Protein AF-A0A1B6P840-F1 (afdb_monomer_lite)

Sequence (90 aa):
MGALQLIMKKSGAHDGLVKGLSEAAKAIEEHAAQLSVLVKDCDQPDYVKLVKALWLTTMFTWLLCLALKLLAGGLGWTLWPSRKKNDTPS

pLDDT: mean 72.21, std 14.61, range [36.44, 87.12]

Foldseek 3Di:
DDPVVVVVVVCVVLVLDDDDLVVLLVCLVVVSDPDDDDDPPDPDVVSVVVSVVSNVVSVVVVVVVVVVVVVPDDDDPDDPPPPPPPDDDD

Structure (mmCIF, N/CA/C/O backbone):
data_AF-A0A1B6P840-F1
#
_entry.id   AF-A0A1B6P840-F1
#
loop_
_atom_site.group_PDB
_atom_site.id
_atom_site.type_symbol
_atom_site.label_atom_id
_atom_site.label_alt_id
_atom_site.label_comp_id
_atom_site.label_asym_id
_atom_site.label_entity_id
_atom_site.label_seq_id
_atom_site.pdbx_PDB_ins_code
_atom_site.Cartn_x
_atom_site.Cartn_y
_atom_site.Cartn_z
_atom_site.occupancy
_atom_site.B_iso_or_equiv
_atom_site.auth_seq_id
_atom_site.auth_comp_id
_atom_site.auth_asym_id
_atom_site.auth_atom_id
_atom_site.pdbx_PDB_model_num
ATOM 1 N N . MET A 1 1 ? -6.984 18.193 -13.805 1.00 47.91 1 MET A N 1
ATOM 2 C CA . MET A 1 1 ? -6.837 16.742 -13.538 1.00 47.91 1 MET A CA 1
ATOM 3 C C . MET A 1 1 ? -5.835 16.560 -12.4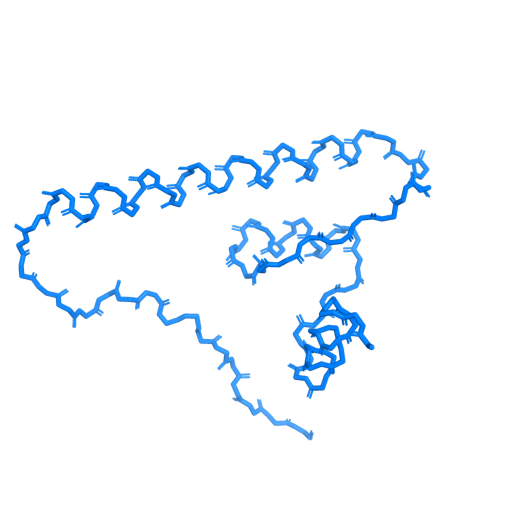07 1.00 47.91 1 MET A C 1
ATOM 5 O O . MET A 1 1 ? -4.811 17.226 -12.439 1.00 47.91 1 MET A O 1
ATOM 9 N N . GLY A 1 2 ? -6.130 15.743 -11.392 1.00 83.44 2 GLY A N 1
ATOM 10 C CA . GLY A 1 2 ? -5.225 15.541 -10.250 1.00 83.44 2 GLY A CA 1
ATOM 11 C C . GLY A 1 2 ? -4.132 14.510 -10.548 1.00 83.44 2 GLY A C 1
ATOM 12 O O . GLY A 1 2 ? -4.416 13.487 -11.170 1.00 83.44 2 GLY A O 1
ATOM 13 N N . ALA A 1 3 ? -2.902 14.749 -10.081 1.00 83.56 3 ALA A N 1
ATOM 14 C CA . ALA A 1 3 ? -1.757 13.856 -10.304 1.00 83.56 3 ALA A CA 1
ATOM 15 C C . ALA A 1 3 ? -2.023 12.411 -9.834 1.00 83.56 3 ALA A C 1
ATOM 17 O O . ALA A 1 3 ? -1.661 11.459 -10.521 1.00 83.56 3 ALA A O 1
ATOM 18 N N . LEU A 1 4 ? -2.746 12.244 -8.720 1.00 82.44 4 LEU A N 1
ATOM 19 C CA . LEU A 1 4 ? -3.120 10.929 -8.194 1.00 82.44 4 LEU A CA 1
ATOM 20 C C . LEU A 1 4 ? -4.014 10.139 -9.163 1.00 82.44 4 LEU A C 1
ATOM 22 O O . LEU A 1 4 ? -3.777 8.958 -9.399 1.00 82.44 4 LEU A O 1
ATOM 26 N N . GLN A 1 5 ? -5.005 10.793 -9.776 1.00 84.44 5 GLN A N 1
ATOM 27 C CA . GLN A 1 5 ? -5.905 10.123 -10.719 1.00 84.44 5 GLN A CA 1
ATOM 28 C C . GLN A 1 5 ? -5.176 9.672 -11.990 1.00 84.44 5 GLN A C 1
ATOM 30 O O . GLN A 1 5 ? -5.506 8.627 -12.548 1.00 84.44 5 GLN A O 1
ATOM 35 N N . LEU A 1 6 ? -4.173 10.432 -12.443 1.00 87.12 6 LEU A N 1
ATOM 36 C CA . LEU A 1 6 ? -3.340 10.048 -13.584 1.00 87.12 6 LEU A CA 1
ATOM 37 C C . LEU A 1 6 ? -2.516 8.791 -13.268 1.00 87.12 6 LEU A C 1
ATOM 39 O O . LEU A 1 6 ? -2.467 7.862 -14.073 1.00 87.12 6 LEU A O 1
ATOM 43 N N . ILE A 1 7 ? -1.910 8.751 -12.078 1.00 83.94 7 ILE A N 1
ATOM 44 C CA . ILE A 1 7 ? -1.110 7.613 -11.613 1.00 83.94 7 ILE A CA 1
ATOM 45 C C . ILE A 1 7 ? -1.983 6.362 -11.500 1.00 83.94 7 ILE A C 1
ATOM 47 O O . ILE A 1 7 ? -1.581 5.316 -11.996 1.00 83.94 7 ILE A O 1
ATOM 51 N N . MET A 1 8 ? -3.191 6.475 -10.939 1.00 82.62 8 MET A N 1
ATOM 52 C CA . MET A 1 8 ? -4.118 5.343 -10.812 1.00 82.62 8 MET A CA 1
ATOM 53 C C . MET A 1 8 ? -4.592 4.808 -12.169 1.00 82.62 8 MET A C 1
ATOM 55 O O . MET A 1 8 ? -4.684 3.596 -12.353 1.00 82.62 8 MET A O 1
ATOM 59 N N . LYS A 1 9 ? -4.865 5.688 -13.144 1.00 85.25 9 LYS A N 1
ATOM 60 C CA . LYS A 1 9 ? -5.215 5.268 -14.513 1.00 85.25 9 LYS A CA 1
ATOM 61 C C . LYS A 1 9 ? -4.055 4.542 -15.189 1.00 85.25 9 LYS A C 1
ATOM 63 O O . LYS A 1 9 ? -4.262 3.508 -15.813 1.00 85.25 9 LYS A O 1
ATOM 68 N N . LYS A 1 10 ? -2.832 5.055 -15.031 1.00 85.44 10 LYS A N 1
ATOM 69 C CA . LYS A 1 10 ? -1.631 4.430 -15.593 1.00 85.44 10 LYS A CA 1
ATOM 70 C C . LYS A 1 10 ? -1.312 3.099 -14.911 1.00 85.44 10 LYS A C 1
ATOM 72 O O . LYS A 1 10 ? -0.985 2.146 -15.599 1.00 85.44 10 LYS A O 1
ATOM 77 N N . SER A 1 11 ? -1.432 2.998 -13.587 1.00 82.38 11 SER A N 1
ATOM 78 C CA . SER A 1 11 ? -1.184 1.742 -12.867 1.00 82.38 11 SER A CA 1
ATOM 79 C C . SER A 1 11 ? -2.242 0.684 -13.166 1.00 82.38 11 SER A C 1
ATOM 81 O O . SER A 1 11 ? -1.896 -0.485 -13.285 1.00 82.38 11 SER A O 1
ATOM 83 N N . GLY A 1 12 ? -3.507 1.090 -13.322 1.00 79.00 12 GLY A N 1
ATOM 84 C CA . GLY A 1 12 ? -4.595 0.197 -13.722 1.00 79.00 12 GLY A CA 1
ATOM 85 C C . GLY A 1 12 ? -4.429 -0.365 -15.135 1.00 79.00 12 GLY A C 1
ATOM 86 O O . GLY A 1 12 ? -4.771 -1.513 -15.355 1.00 79.00 12 GLY A O 1
ATOM 87 N N . ALA A 1 13 ? -3.849 0.401 -16.066 1.00 86.19 13 ALA A N 1
ATOM 88 C CA . ALA A 1 13 ? -3.549 -0.074 -17.422 1.00 86.19 13 ALA A CA 1
ATOM 89 C C . ALA A 1 13 ? -2.373 -1.070 -17.498 1.00 86.19 13 ALA A C 1
ATOM 91 O O . ALA A 1 13 ? -2.154 -1.671 -18.542 1.00 86.19 13 ALA A O 1
ATOM 92 N N . HIS A 1 14 ? -1.595 -1.204 -16.421 1.00 82.44 14 HIS A N 1
ATOM 93 C CA . HIS A 1 14 ? -0.434 -2.095 -16.331 1.00 82.44 14 HIS A CA 1
ATOM 94 C C . HIS A 1 14 ? -0.637 -3.218 -15.295 1.00 82.44 14 HIS A C 1
ATOM 96 O O . HIS A 1 14 ? 0.357 -3.753 -14.807 1.00 82.44 14 HIS A O 1
ATOM 102 N N . ASP A 1 15 ? -1.880 -3.481 -14.867 1.00 75.88 15 ASP A N 1
ATOM 103 C CA . ASP A 1 15 ? -2.238 -4.454 -13.813 1.00 75.88 15 ASP A CA 1
ATOM 104 C C . ASP A 1 15 ? -1.409 -4.329 -12.518 1.00 75.88 15 ASP A C 1
ATOM 106 O O . ASP A 1 15 ? -1.299 -5.242 -11.706 1.00 75.88 15 ASP A O 1
ATOM 110 N N . GLY A 1 16 ? -0.837 -3.146 -12.282 1.00 78.19 16 GLY A N 1
ATOM 111 C CA . GLY A 1 16 ? 0.025 -2.857 -11.137 1.00 78.19 16 GLY A CA 1
ATOM 112 C C . GLY A 1 16 ? -0.742 -2.332 -9.926 1.00 78.19 16 GLY A C 1
ATOM 113 O O . GLY A 1 16 ? -0.127 -1.796 -9.004 1.00 78.19 16 GLY A O 1
ATOM 114 N N . LEU A 1 17 ? -2.076 -2.392 -9.955 1.00 80.50 17 LEU A N 1
ATOM 115 C CA . LEU A 1 17 ? -2.945 -1.898 -8.893 1.00 80.50 17 LEU A CA 1
ATOM 116 C C . LEU A 1 17 ? -3.485 -3.068 -8.070 1.00 80.50 17 LEU A C 1
ATOM 118 O O . LEU A 1 17 ? -4.460 -3.709 -8.453 1.00 80.50 17 LEU A O 1
ATOM 122 N N . VAL A 1 18 ? -2.879 -3.287 -6.908 1.00 81.44 18 VAL A N 1
ATOM 123 C CA . VAL A 1 18 ? -3.353 -4.258 -5.916 1.00 81.44 18 VAL A CA 1
ATOM 124 C C . VAL A 1 18 ? -4.592 -3.705 -5.208 1.00 81.44 18 VAL A C 1
ATOM 126 O O . VAL A 1 18 ? -4.606 -2.542 -4.793 1.00 81.44 18 VAL A O 1
ATOM 129 N N . LYS A 1 19 ? -5.641 -4.523 -5.077 1.00 80.12 19 LYS A N 1
ATOM 130 C CA . LYS A 1 19 ? -6.919 -4.140 -4.466 1.00 80.12 19 LYS A CA 1
ATOM 131 C C . LYS A 1 19 ? -7.293 -5.136 -3.376 1.00 80.12 19 LYS A C 1
ATOM 133 O O . LYS A 1 19 ? -7.926 -6.146 -3.636 1.00 80.12 19 LYS A O 1
ATOM 138 N N . GLY A 1 20 ? -6.968 -4.796 -2.139 1.00 81.81 20 GLY A N 1
ATOM 139 C CA . GLY A 1 20 ? -7.308 -5.619 -0.986 1.00 81.81 20 GLY A CA 1
ATOM 140 C C . GLY A 1 20 ? -6.359 -5.333 0.161 1.00 81.81 20 GLY A C 1
ATOM 141 O O . GLY A 1 20 ? -5.189 -5.034 -0.060 1.00 81.81 20 GLY A O 1
ATOM 142 N N . LEU A 1 21 ? -6.857 -5.401 1.394 1.00 78.00 21 LEU A N 1
ATOM 143 C CA . LEU A 1 21 ? -6.062 -5.047 2.571 1.00 78.00 21 LEU A CA 1
ATOM 144 C C . LEU A 1 21 ? -4.914 -6.045 2.803 1.00 78.00 21 LEU A C 1
ATOM 146 O O . LEU A 1 21 ? -3.785 -5.639 3.068 1.00 78.00 21 LEU A O 1
ATOM 150 N N . SER A 1 22 ? -5.191 -7.342 2.640 1.00 81.31 22 SER A N 1
ATOM 151 C CA . SER A 1 22 ? -4.210 -8.422 2.813 1.00 81.31 22 SER A CA 1
ATOM 152 C C . SER A 1 22 ? -3.162 -8.444 1.703 1.00 81.31 22 SER A C 1
ATOM 154 O O . SER A 1 22 ? -1.972 -8.595 1.968 1.00 81.31 22 SER A O 1
ATOM 156 N N . GLU A 1 23 ? -3.584 -8.247 0.455 1.00 82.38 23 GLU A N 1
ATOM 157 C CA . GLU A 1 23 ? -2.661 -8.181 -0.679 1.00 82.38 23 GLU A CA 1
ATOM 158 C C . GLU A 1 23 ? -1.80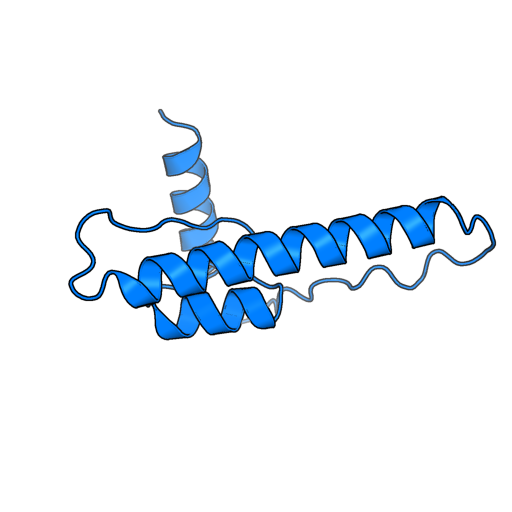4 -6.914 -0.624 1.00 82.38 23 GLU A C 1
ATOM 160 O O . GLU A 1 23 ? -0.619 -6.962 -0.945 1.00 82.38 23 GLU A O 1
ATOM 165 N N . ALA A 1 24 ? -2.366 -5.793 -0.155 1.00 80.81 24 ALA A N 1
ATOM 166 C CA . ALA A 1 24 ? -1.601 -4.577 0.085 1.00 80.81 24 ALA A CA 1
ATOM 167 C C . ALA A 1 24 ? -0.536 -4.796 1.166 1.00 80.81 24 ALA A C 1
ATOM 169 O O . ALA A 1 24 ? 0.608 -4.410 0.951 1.00 80.81 24 ALA A O 1
ATOM 170 N N . ALA A 1 25 ? -0.876 -5.454 2.282 1.00 82.00 25 ALA A N 1
ATOM 171 C CA . ALA A 1 25 ? 0.091 -5.804 3.323 1.00 82.00 25 ALA A CA 1
ATOM 172 C C . ALA A 1 25 ? 1.252 -6.637 2.757 1.00 82.00 25 ALA A C 1
ATOM 174 O O . ALA A 1 25 ? 2.412 -6.251 2.892 1.00 82.00 25 ALA A O 1
ATOM 175 N N . LYS A 1 26 ? 0.939 -7.700 2.011 1.00 82.56 26 LYS A N 1
ATOM 176 C CA . LYS A 1 26 ? 1.941 -8.548 1.355 1.00 82.56 26 LYS A CA 1
ATOM 177 C C . LYS A 1 26 ? 2.811 -7.773 0.358 1.00 82.56 26 LYS A C 1
ATOM 179 O O . LYS A 1 26 ? 4.029 -7.913 0.363 1.00 82.56 26 LYS A O 1
ATOM 184 N N . ALA A 1 27 ? 2.218 -6.901 -0.457 1.00 81.25 27 ALA A N 1
ATOM 185 C CA . ALA A 1 27 ? 2.960 -6.092 -1.424 1.00 81.25 27 ALA A CA 1
ATOM 186 C C . ALA A 1 27 ? 3.920 -5.082 -0.763 1.00 81.25 27 ALA A C 1
ATOM 188 O O . ALA A 1 27 ? 4.907 -4.675 -1.383 1.00 81.25 27 ALA A O 1
ATOM 189 N N . ILE A 1 28 ? 3.648 -4.656 0.476 1.00 80.75 28 ILE A N 1
ATOM 190 C CA . ILE A 1 28 ? 4.560 -3.817 1.272 1.00 80.75 28 ILE A CA 1
ATOM 191 C C . ILE A 1 28 ? 5.742 -4.642 1.770 1.00 80.75 28 ILE A C 1
ATOM 193 O O . ILE A 1 28 ? 6.886 -4.193 1.649 1.00 80.75 28 ILE A O 1
ATOM 197 N N . GLU A 1 29 ? 5.471 -5.841 2.291 1.00 81.94 29 GLU A N 1
ATOM 198 C CA . GLU A 1 29 ? 6.499 -6.774 2.770 1.00 81.94 29 GLU A CA 1
ATOM 199 C C . GLU A 1 29 ? 7.433 -7.204 1.637 1.00 81.94 29 GLU A C 1
ATOM 201 O O . GLU A 1 29 ? 8.649 -7.186 1.796 1.00 81.94 29 GLU A O 1
ATOM 206 N N . GLU A 1 30 ? 6.882 -7.483 0.454 1.00 83.12 30 GLU A N 1
ATOM 207 C CA . GLU A 1 30 ? 7.646 -7.804 -0.760 1.00 83.12 30 GLU A CA 1
ATOM 208 C C . GLU A 1 30 ? 8.311 -6.573 -1.399 1.00 83.12 30 GLU A C 1
ATOM 210 O O . GLU A 1 30 ? 9.004 -6.684 -2.412 1.00 83.12 30 GLU A O 1
ATOM 215 N N . HIS A 1 31 ? 8.096 -5.377 -0.839 1.00 78.81 31 HIS A N 1
ATOM 216 C CA . HIS A 1 31 ? 8.606 -4.106 -1.360 1.00 78.81 31 HIS A CA 1
ATOM 217 C C . HIS A 1 31 ? 8.194 -3.811 -2.816 1.00 78.81 31 HIS A C 1
ATOM 219 O O . HIS A 1 31 ? 8.852 -3.060 -3.552 1.00 78.81 31 HIS A O 1
ATOM 225 N N . ALA A 1 32 ? 7.076 -4.389 -3.248 1.00 76.44 32 ALA A N 1
ATOM 226 C CA . ALA A 1 32 ? 6.468 -4.167 -4.552 1.00 76.44 32 ALA A CA 1
ATOM 227 C C . ALA A 1 32 ? 5.599 -2.897 -4.565 1.00 76.44 32 ALA A C 1
ATOM 229 O O . ALA A 1 32 ? 5.469 -2.242 -5.604 1.00 76.44 32 ALA A O 1
ATOM 230 N N . ALA A 1 33 ? 5.049 -2.507 -3.412 1.00 77.88 33 ALA A N 1
ATOM 231 C CA . ALA A 1 33 ? 4.178 -1.347 -3.283 1.00 77.88 33 ALA A CA 1
ATOM 232 C C . ALA A 1 33 ? 4.954 -0.019 -3.401 1.00 77.88 33 ALA A C 1
ATOM 234 O O . ALA A 1 33 ? 5.866 0.268 -2.629 1.00 77.88 33 ALA A O 1
ATOM 235 N N . GLN A 1 34 ? 4.568 0.819 -4.370 1.00 78.75 34 GLN A N 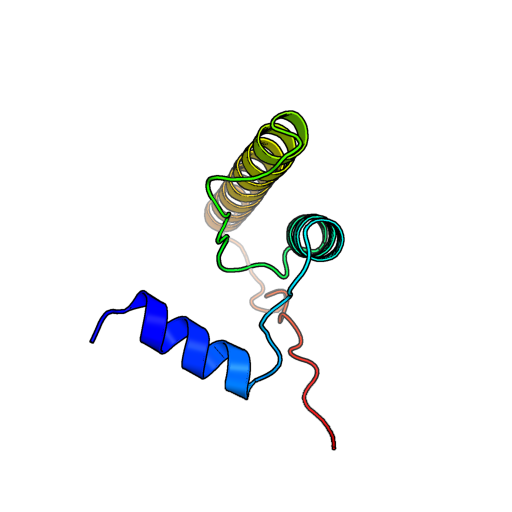1
ATOM 236 C CA . GLN A 1 34 ? 5.129 2.170 -4.552 1.00 78.75 34 GLN A CA 1
ATOM 237 C C . GLN A 1 34 ? 4.284 3.269 -3.908 1.00 78.75 34 GLN A C 1
ATOM 239 O O . GLN A 1 34 ? 4.820 4.308 -3.535 1.00 78.75 34 GLN A O 1
ATOM 244 N N . LEU A 1 35 ? 2.967 3.069 -3.820 1.00 76.94 35 LEU A N 1
ATOM 245 C CA . LEU A 1 35 ? 2.030 4.066 -3.316 1.00 76.94 35 LEU A CA 1
ATOM 246 C C . LEU A 1 35 ? 0.880 3.396 -2.569 1.00 76.94 35 LEU A C 1
ATOM 248 O O . LEU 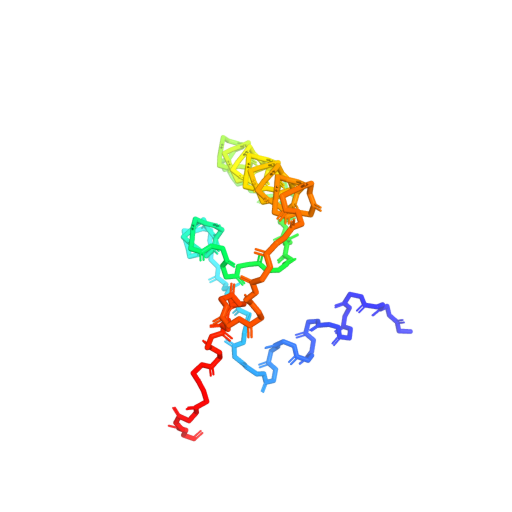A 1 35 ? 0.207 2.519 -3.111 1.00 76.94 35 LEU A O 1
ATOM 252 N N . SER A 1 36 ? 0.706 3.831 -1.320 1.00 77.31 36 SER A N 1
ATOM 253 C CA . SER A 1 36 ? -0.343 3.474 -0.362 1.00 77.31 36 SER A CA 1
ATOM 254 C C . SER A 1 36 ? -1.597 4.327 -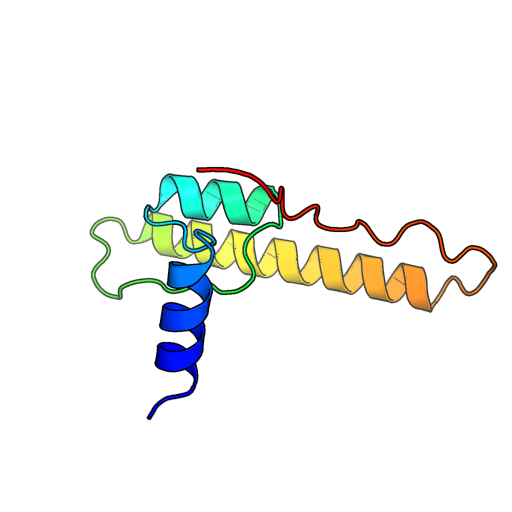0.398 1.00 77.31 36 SER A C 1
ATOM 256 O O . SER A 1 36 ? -1.483 5.491 -0.024 1.00 77.31 36 SER A O 1
ATOM 258 N N . VAL A 1 37 ? -2.769 3.819 -0.778 1.00 80.62 37 VAL A N 1
ATOM 259 C CA . VAL A 1 37 ? -4.029 4.562 -0.609 1.00 80.62 37 VAL A CA 1
ATOM 260 C C . VAL A 1 37 ? -4.947 3.779 0.311 1.00 80.62 37 VAL A C 1
ATOM 262 O O . VAL A 1 37 ? -5.347 2.662 0.002 1.00 80.62 37 VAL A O 1
ATOM 265 N N . LEU A 1 38 ? -5.275 4.385 1.449 1.00 78.38 38 LEU A N 1
ATOM 266 C CA . LEU A 1 38 ? -6.132 3.794 2.465 1.00 78.38 38 LEU A CA 1
ATOM 267 C C . LEU A 1 38 ? -7.413 4.618 2.600 1.00 78.38 38 LEU A C 1
ATOM 269 O O . LEU A 1 38 ? -7.358 5.844 2.724 1.00 78.38 38 LEU A O 1
ATOM 273 N N . VAL A 1 39 ? -8.557 3.936 2.573 1.00 79.00 39 VAL A N 1
ATOM 274 C CA . VAL A 1 39 ? -9.869 4.530 2.859 1.00 79.00 39 VAL A CA 1
ATOM 275 C C . VAL A 1 39 ? -9.951 4.906 4.339 1.00 79.00 39 VAL A C 1
ATOM 277 O O . VAL A 1 39 ? -9.392 4.225 5.197 1.00 79.00 39 VAL A O 1
ATOM 280 N N . LYS A 1 40 ? -10.616 6.027 4.640 1.00 69.75 40 LYS A N 1
ATOM 281 C CA . LYS A 1 40 ? -10.780 6.505 6.021 1.00 69.75 40 LYS A CA 1
ATOM 282 C C . LYS A 1 40 ? -11.731 5.624 6.841 1.00 69.75 40 LYS A C 1
ATOM 284 O O . LYS A 1 40 ? -11.539 5.516 8.046 1.00 69.75 40 LYS A O 1
ATOM 289 N N . ASP A 1 41 ? -12.676 4.963 6.182 1.00 76.69 41 ASP A N 1
ATOM 290 C CA . ASP A 1 41 ? -13.730 4.133 6.771 1.00 76.69 41 ASP A CA 1
ATOM 291 C C . ASP A 1 41 ? -13.357 2.637 6.786 1.00 76.69 41 ASP A C 1
ATOM 293 O O . ASP A 1 41 ? -14.055 1.796 6.225 1.00 76.69 41 ASP A O 1
ATOM 297 N N . CYS A 1 42 ? -12.212 2.287 7.379 1.00 70.62 42 CYS A N 1
ATOM 298 C CA . CYS A 1 42 ? -11.885 0.882 7.644 1.00 70.62 42 CYS A CA 1
ATOM 299 C C . CYS A 1 42 ? -12.506 0.444 8.978 1.00 70.62 42 CYS A C 1
ATOM 301 O O . CYS A 1 42 ? -12.186 1.015 10.018 1.00 70.62 42 CYS A O 1
ATOM 303 N N . ASP A 1 43 ? -13.330 -0.605 8.940 1.00 72.75 43 ASP A N 1
ATOM 304 C CA . ASP A 1 43 ? -14.069 -1.160 10.087 1.00 72.75 43 ASP A CA 1
ATOM 305 C C . ASP A 1 43 ? -13.152 -1.641 11.234 1.00 72.75 43 ASP A C 1
ATOM 307 O O . ASP A 1 43 ? -13.490 -1.524 12.408 1.00 72.75 43 ASP A O 1
ATOM 311 N N . GLN A 1 44 ? -11.930 -2.087 10.908 1.00 77.31 44 GLN A N 1
ATOM 312 C CA . GLN A 1 44 ? -10.905 -2.429 11.897 1.00 77.31 44 GLN A CA 1
ATOM 313 C C . GLN A 1 44 ? -9.769 -1.388 11.930 1.00 77.31 44 GLN A C 1
ATOM 315 O O . GLN A 1 44 ? -8.869 -1.411 11.078 1.00 77.31 44 GLN A O 1
ATOM 320 N N . PRO A 1 45 ? -9.742 -0.492 12.937 1.00 77.19 45 PRO A N 1
ATOM 321 C CA . PRO A 1 45 ? -8.736 0.566 13.045 1.00 77.19 45 PRO A CA 1
ATOM 322 C C . PRO A 1 45 ? -7.329 0.026 13.328 1.00 77.19 45 PRO A C 1
ATOM 324 O O . PRO A 1 45 ? -6.336 0.706 13.062 1.00 77.19 45 PRO A O 1
ATOM 327 N N . ASP A 1 46 ? -7.209 -1.192 13.849 1.00 81.00 46 ASP A N 1
ATOM 328 C CA . ASP A 1 46 ? -5.917 -1.807 14.153 1.00 81.00 46 ASP A CA 1
ATOM 329 C C . ASP A 1 46 ? -5.151 -2.209 12.889 1.00 81.00 46 ASP A C 1
ATOM 331 O O . ASP A 1 46 ? -3.932 -2.042 12.833 1.00 81.00 46 ASP A O 1
ATOM 335 N N . TYR A 1 47 ? -5.852 -2.585 11.816 1.00 76.38 47 TYR A N 1
ATOM 336 C CA . TYR A 1 47 ? -5.218 -2.830 10.518 1.00 76.38 47 TYR A CA 1
ATOM 337 C C . TYR A 1 47 ? -4.665 -1.550 9.890 1.00 76.38 47 TYR A C 1
ATOM 339 O O . TYR A 1 47 ? -3.596 -1.565 9.282 1.00 76.38 47 TYR A O 1
ATOM 347 N N . VAL A 1 48 ? -5.336 -0.411 10.087 1.00 80.38 48 VAL A N 1
ATOM 348 C CA . VAL A 1 48 ? -4.834 0.897 9.636 1.00 80.38 48 VAL A CA 1
ATOM 349 C C . VAL A 1 48 ? -3.512 1.237 10.323 1.00 80.38 48 VAL A C 1
ATOM 351 O O . VAL A 1 48 ? -2.596 1.759 9.684 1.00 80.38 48 VAL A O 1
ATOM 354 N N . LYS A 1 49 ? -3.399 0.939 11.622 1.00 83.75 49 LYS A N 1
ATOM 355 C CA . LYS A 1 49 ? -2.161 1.137 12.387 1.00 83.75 49 LYS A CA 1
ATOM 356 C C . LYS A 1 49 ? -1.067 0.192 11.905 1.00 83.75 49 LYS A C 1
ATOM 358 O O . LYS A 1 49 ? 0.047 0.655 11.680 1.00 83.75 49 LYS A O 1
ATOM 363 N N . LEU A 1 50 ? -1.393 -1.084 11.690 1.00 83.25 50 LEU A N 1
ATOM 364 C CA . LEU A 1 50 ? -0.454 -2.092 11.196 1.00 83.25 50 LEU A CA 1
ATOM 365 C C . LEU A 1 50 ? 0.130 -1.691 9.837 1.00 83.25 50 LEU A C 1
ATOM 367 O O . LEU A 1 50 ? 1.345 -1.619 9.692 1.00 83.25 50 LEU A O 1
ATOM 371 N N . VAL A 1 51 ? -0.720 -1.352 8.863 1.00 81.19 51 VAL A N 1
ATOM 372 C CA . VAL A 1 51 ? -0.290 -0.971 7.506 1.00 81.19 51 VAL A CA 1
ATOM 373 C C . VAL A 1 51 ? 0.576 0.288 7.530 1.00 81.19 51 VAL A C 1
ATOM 375 O O . VAL A 1 51 ? 1.592 0.355 6.841 1.00 81.19 51 VAL A O 1
ATOM 378 N N . LYS A 1 52 ? 0.221 1.283 8.353 1.00 82.31 52 LYS A N 1
ATOM 379 C CA . LYS A 1 52 ? 1.042 2.491 8.529 1.00 82.31 52 LYS A CA 1
ATOM 380 C C . LYS A 1 52 ? 2.392 2.181 9.173 1.00 82.31 52 LYS A C 1
ATOM 382 O O . LYS A 1 52 ? 3.408 2.683 8.701 1.00 82.31 52 LYS A O 1
ATOM 387 N N . ALA A 1 53 ? 2.405 1.368 10.229 1.00 84.50 53 ALA A N 1
ATOM 388 C CA . ALA A 1 53 ? 3.630 0.969 10.915 1.00 84.50 53 ALA A CA 1
ATOM 389 C C . ALA A 1 53 ? 4.561 0.194 9.977 1.00 84.50 53 ALA A C 1
ATOM 391 O O . ALA A 1 53 ? 5.753 0.491 9.908 1.00 84.50 53 ALA A O 1
ATOM 392 N N . LEU A 1 54 ? 4.000 -0.729 9.195 1.00 81.94 54 LEU A N 1
ATOM 393 C CA . LEU A 1 54 ? 4.731 -1.512 8.209 1.00 81.94 54 LEU A CA 1
ATOM 394 C C . LEU A 1 54 ? 5.369 -0.607 7.147 1.00 81.94 54 LEU A C 1
ATOM 396 O O . LEU A 1 54 ? 6.564 -0.718 6.889 1.00 81.94 54 LEU A O 1
ATOM 400 N N . TRP A 1 55 ? 4.618 0.366 6.615 1.00 80.69 55 TRP A N 1
ATOM 401 C CA . TRP A 1 55 ? 5.135 1.324 5.630 1.00 80.69 55 TRP A CA 1
ATOM 402 C C . TRP A 1 55 ? 6.322 2.135 6.136 1.00 80.69 55 TRP A C 1
ATOM 404 O O . TRP A 1 55 ? 7.310 2.315 5.424 1.00 80.69 55 TRP A O 1
ATOM 414 N N . LEU A 1 56 ? 6.205 2.649 7.360 1.00 81.00 56 LEU A N 1
ATOM 415 C CA . LEU A 1 56 ? 7.232 3.478 7.982 1.00 81.00 56 LEU A CA 1
ATOM 416 C C . LEU A 1 56 ? 8.504 2.665 8.233 1.00 81.00 56 LEU A C 1
ATOM 418 O O . LEU A 1 56 ? 9.594 3.124 7.893 1.00 81.00 56 LEU A O 1
ATOM 422 N N . THR A 1 57 ? 8.349 1.443 8.747 1.00 78.50 57 THR A N 1
ATOM 423 C CA . THR A 1 57 ? 9.445 0.484 8.944 1.00 78.50 57 THR A CA 1
ATOM 424 C C . THR A 1 57 ? 10.158 0.189 7.631 1.00 78.50 57 THR A C 1
ATOM 426 O O . THR A 1 57 ? 11.374 0.349 7.533 1.00 78.50 57 THR A O 1
ATOM 429 N N . THR A 1 58 ? 9.409 -0.171 6.590 1.00 76.94 58 THR A N 1
ATOM 430 C CA . THR A 1 58 ? 9.973 -0.486 5.281 1.00 76.94 58 THR A CA 1
ATOM 431 C C . THR A 1 58 ? 10.708 0.714 4.687 1.00 76.94 58 THR A C 1
ATOM 433 O O . THR A 1 58 ? 11.847 0.576 4.246 1.00 76.94 58 THR A O 1
ATOM 436 N N . MET A 1 59 ? 10.109 1.906 4.717 1.00 74.75 59 MET A N 1
ATOM 437 C CA . MET A 1 59 ? 10.736 3.122 4.192 1.00 74.75 59 MET A CA 1
ATOM 438 C C . MET A 1 59 ? 12.058 3.435 4.901 1.00 74.75 59 MET A C 1
ATOM 440 O O . MET A 1 59 ? 13.038 3.788 4.245 1.00 74.75 59 MET A O 1
ATOM 444 N N . PHE A 1 60 ? 12.104 3.270 6.224 1.00 78.69 60 PHE A N 1
ATOM 445 C CA . PHE A 1 60 ? 13.306 3.523 7.013 1.00 78.69 60 PHE A CA 1
ATOM 446 C C . PHE A 1 60 ? 14.417 2.504 6.724 1.00 78.69 60 PHE A C 1
ATOM 448 O O . PHE A 1 60 ? 15.562 2.900 6.518 1.00 78.69 60 PHE A O 1
ATOM 455 N N . THR A 1 61 ? 14.094 1.211 6.617 1.00 76.88 61 THR A N 1
ATOM 456 C CA . THR A 1 61 ? 15.069 0.164 6.256 1.00 76.88 61 THR A CA 1
ATOM 457 C C . THR A 1 61 ? 15.647 0.374 4.861 1.00 76.88 61 THR A C 1
ATOM 459 O O . THR A 1 61 ? 16.857 0.244 4.667 1.00 76.88 61 THR A O 1
ATOM 462 N N . TRP A 1 62 ? 14.809 0.741 3.890 1.00 75.94 62 TRP A N 1
ATOM 463 C CA . TRP A 1 62 ? 15.255 1.051 2.531 1.00 75.94 62 TRP A CA 1
ATOM 464 C C . TRP A 1 62 ? 16.156 2.282 2.498 1.00 75.94 62 TRP A C 1
ATOM 466 O O . TRP A 1 62 ? 17.200 2.256 1.846 1.00 75.94 62 TRP A O 1
ATOM 476 N N . LEU A 1 63 ? 15.793 3.333 3.234 1.00 78.19 63 LEU A N 1
ATOM 477 C CA . LEU A 1 63 ? 16.597 4.547 3.330 1.00 78.19 63 LEU A CA 1
ATOM 478 C C . LEU A 1 63 ? 17.945 4.279 4.012 1.00 78.19 63 LEU A C 1
ATOM 480 O O . LEU A 1 63 ? 18.969 4.748 3.523 1.00 78.19 63 LEU A O 1
ATOM 484 N N . LEU A 1 64 ? 17.967 3.485 5.087 1.00 78.88 64 LEU A N 1
ATOM 485 C CA . LEU A 1 64 ? 19.196 3.108 5.788 1.00 78.88 64 LEU A CA 1
ATOM 486 C C . LEU A 1 64 ? 20.106 2.234 4.913 1.00 78.88 64 LEU A C 1
ATOM 488 O O . LEU A 1 64 ? 21.307 2.485 4.842 1.00 78.88 64 LEU A O 1
ATOM 492 N N . CYS A 1 65 ? 19.549 1.251 4.196 1.00 71.06 65 CYS A N 1
ATOM 493 C CA . CYS A 1 65 ? 20.307 0.437 3.240 1.00 71.06 65 CYS A CA 1
ATOM 494 C C . CYS A 1 65 ? 20.861 1.276 2.088 1.00 71.06 65 CYS A C 1
ATOM 496 O O . CYS A 1 65 ? 22.012 1.091 1.697 1.00 71.06 65 CYS A O 1
ATOM 498 N N . LEU A 1 66 ? 20.067 2.203 1.546 1.00 73.56 66 LEU A N 1
ATOM 499 C CA . LEU A 1 66 ? 20.512 3.103 0.487 1.00 73.56 66 LEU A CA 1
ATOM 500 C C . LEU A 1 66 ? 21.620 4.035 0.990 1.00 73.56 66 LEU A C 1
ATOM 502 O O . LEU A 1 66 ? 22.628 4.192 0.310 1.00 73.56 66 LEU A O 1
ATOM 506 N N . ALA A 1 67 ? 21.484 4.590 2.196 1.00 77.44 67 ALA A N 1
ATOM 507 C CA . ALA A 1 67 ? 22.505 5.429 2.817 1.00 77.44 67 ALA A CA 1
ATOM 508 C C . ALA A 1 67 ? 23.811 4.659 3.062 1.00 77.44 67 ALA A C 1
ATOM 510 O O . ALA A 1 67 ? 24.879 5.161 2.720 1.00 77.44 67 ALA A O 1
ATOM 511 N N . LEU A 1 68 ? 23.739 3.421 3.567 1.00 74.50 68 LEU A N 1
ATOM 512 C CA . LEU A 1 68 ? 24.912 2.560 3.753 1.00 74.50 68 LEU A CA 1
ATOM 513 C C . LEU A 1 68 ? 25.589 2.231 2.414 1.00 74.50 68 LEU A C 1
ATOM 515 O O . LEU A 1 68 ? 26.812 2.257 2.318 1.00 74.50 68 LEU A O 1
ATOM 519 N N . LYS A 1 69 ? 24.799 1.973 1.365 1.00 71.06 69 LYS A N 1
ATOM 520 C CA . LYS A 1 69 ? 25.296 1.665 0.015 1.00 71.06 69 LYS A CA 1
ATOM 521 C C . LYS A 1 69 ? 25.905 2.880 -0.692 1.00 71.06 69 LYS A C 1
ATOM 523 O O . LYS A 1 69 ? 26.801 2.709 -1.507 1.00 71.06 69 LYS A O 1
ATOM 528 N N . LEU A 1 70 ? 25.442 4.089 -0.371 1.00 73.56 70 LEU A N 1
ATOM 529 C CA . LEU A 1 70 ? 26.023 5.347 -0.851 1.00 73.56 70 LEU A CA 1
ATOM 530 C C . LEU A 1 70 ? 27.289 5.740 -0.072 1.00 73.56 70 LEU A C 1
ATOM 532 O O . LEU A 1 70 ? 28.214 6.275 -0.676 1.00 73.56 70 LEU A O 1
ATOM 536 N N . LEU A 1 71 ? 27.356 5.461 1.238 1.00 71.00 71 LEU A N 1
ATOM 537 C CA . LEU A 1 71 ? 28.562 5.692 2.049 1.00 71.00 71 LEU A CA 1
ATOM 538 C C . LEU A 1 71 ? 29.679 4.687 1.731 1.00 71.00 71 LEU A C 1
ATOM 540 O O . LEU A 1 71 ? 30.854 5.047 1.756 1.00 71.00 71 LEU A O 1
ATOM 544 N N . ALA A 1 72 ? 29.327 3.441 1.408 1.00 72.81 72 ALA A N 1
ATOM 545 C CA . ALA A 1 72 ? 30.259 2.411 0.959 1.00 72.81 72 ALA A CA 1
ATOM 546 C C . ALA A 1 72 ? 30.564 2.567 -0.543 1.00 72.81 72 ALA A C 1
ATOM 548 O O . ALA A 1 72 ? 30.219 1.718 -1.364 1.00 72.81 72 ALA A O 1
ATOM 549 N N . GLY A 1 73 ? 31.187 3.679 -0.931 1.00 71.19 73 GLY A N 1
ATOM 550 C CA . GLY A 1 73 ? 31.689 3.852 -2.292 1.00 71.19 73 GLY A CA 1
ATOM 551 C C . GLY A 1 73 ? 32.774 2.817 -2.618 1.00 71.19 73 GLY A C 1
ATOM 552 O O . GLY A 1 73 ? 33.867 2.883 -2.064 1.00 71.19 73 GLY A O 1
ATOM 553 N N . GLY A 1 74 ? 32.497 1.878 -3.532 1.00 58.31 74 GLY A N 1
ATOM 554 C CA . GLY A 1 74 ? 33.520 0.970 -4.067 1.00 58.31 74 GLY A CA 1
ATOM 555 C C . GLY A 1 74 ? 32.997 -0.178 -4.940 1.00 58.31 74 GLY A C 1
ATOM 556 O O . GLY A 1 74 ? 32.566 -1.193 -4.416 1.00 58.31 74 GLY A O 1
ATOM 557 N N . LEU A 1 75 ? 33.107 0.000 -6.267 1.00 44.00 75 LEU A N 1
ATOM 558 C CA . LEU A 1 75 ? 33.034 -0.978 -7.373 1.00 44.00 75 LEU A CA 1
ATOM 559 C C . LEU A 1 75 ? 31.823 -1.938 -7.448 1.00 44.00 75 LEU A C 1
ATOM 561 O O . LEU A 1 75 ? 31.767 -2.959 -6.775 1.00 44.00 75 LEU A O 1
ATOM 565 N N . GLY A 1 76 ? 30.944 -1.703 -8.433 1.00 45.97 76 GLY A N 1
ATOM 566 C CA . GLY A 1 76 ? 30.078 -2.756 -8.984 1.00 45.97 76 GLY A CA 1
ATOM 567 C C . GLY A 1 76 ? 28.633 -2.333 -9.221 1.00 45.97 76 GLY A C 1
ATOM 568 O O . GLY A 1 76 ? 27.733 -2.661 -8.450 1.00 45.97 76 GLY A O 1
ATOM 569 N N . TRP A 1 77 ? 28.393 -1.641 -10.331 1.00 41.94 77 TRP A N 1
ATOM 570 C CA . TRP A 1 77 ? 27.058 -1.407 -10.879 1.00 41.94 77 TRP A CA 1
ATOM 571 C C . TRP A 1 77 ? 26.474 -2.710 -11.457 1.00 41.94 77 TRP A C 1
ATOM 573 O O . TRP A 1 77 ? 26.405 -2.855 -12.669 1.00 41.94 77 TRP A O 1
ATOM 583 N N . THR A 1 78 ? 26.071 -3.681 -10.630 1.00 47.28 78 THR A N 1
ATOM 584 C CA . THR A 1 78 ? 25.308 -4.859 -11.116 1.00 47.28 78 THR A CA 1
ATOM 585 C C . THR A 1 78 ? 24.248 -5.405 -10.160 1.00 47.28 78 THR A C 1
ATOM 587 O O . THR A 1 78 ? 23.587 -6.381 -10.499 1.00 47.28 78 THR A O 1
ATOM 590 N N . LEU A 1 79 ? 23.981 -4.773 -9.013 1.00 50.03 79 LEU A N 1
ATOM 591 C CA . LEU A 1 79 ? 22.861 -5.196 -8.161 1.00 50.03 79 LEU A CA 1
ATOM 592 C C . LEU A 1 79 ? 21.954 -4.029 -7.778 1.00 50.03 79 LEU A C 1
ATOM 594 O O . LEU A 1 79 ? 21.699 -3.749 -6.606 1.00 50.03 79 LEU A O 1
ATOM 598 N N . TRP A 1 80 ? 21.458 -3.357 -8.817 1.00 37.72 80 TRP A N 1
ATOM 599 C CA . TRP A 1 80 ? 20.088 -2.865 -8.805 1.00 37.72 80 TRP A CA 1
ATOM 600 C C . TRP A 1 80 ? 19.197 -4.109 -8.688 1.00 37.72 80 TRP A C 1
ATOM 602 O O . TRP A 1 80 ? 19.280 -4.973 -9.566 1.00 37.72 80 TRP A O 1
ATOM 612 N N . PRO A 1 81 ? 18.363 -4.269 -7.646 1.00 41.94 81 PRO A N 1
ATOM 613 C CA . PRO A 1 81 ? 17.260 -5.199 -7.739 1.00 41.94 81 PRO A CA 1
ATOM 614 C C . PRO A 1 81 ? 16.345 -4.593 -8.796 1.00 41.94 81 PRO A C 1
ATOM 616 O O . PRO A 1 81 ? 15.523 -3.718 -8.518 1.00 41.94 81 PRO A O 1
ATOM 619 N N . SER A 1 82 ? 16.552 -5.008 -10.047 1.00 39.03 82 SER A N 1
ATOM 620 C CA . SER A 1 82 ? 15.543 -4.909 -11.082 1.00 39.03 82 SER A CA 1
ATOM 621 C C . SER A 1 82 ? 14.320 -5.549 -10.472 1.00 39.03 82 SER A C 1
ATOM 623 O O . SER A 1 82 ? 14.228 -6.773 -10.392 1.00 39.03 82 SER A O 1
ATOM 625 N N . ARG A 1 83 ? 13.404 -4.707 -9.988 1.00 42.09 83 ARG A N 1
ATOM 626 C CA . ARG A 1 83 ? 12.003 -5.056 -9.850 1.00 42.09 83 ARG A CA 1
ATOM 627 C C . ARG A 1 83 ? 11.619 -5.537 -11.239 1.00 42.09 83 ARG A C 1
ATOM 629 O O . ARG A 1 83 ? 11.326 -4.722 -12.112 1.00 42.09 83 ARG A O 1
ATOM 636 N N . LYS A 1 84 ? 11.750 -6.847 -11.461 1.00 38.25 84 LYS A N 1
ATOM 637 C CA . LYS A 1 84 ? 11.208 -7.528 -12.619 1.00 38.25 84 LYS A CA 1
ATOM 638 C C . LYS A 1 84 ? 9.723 -7.219 -12.562 1.00 38.25 84 LYS A C 1
ATOM 640 O O . LYS A 1 84 ? 8.987 -7.796 -11.770 1.00 38.25 84 LYS A O 1
ATOM 645 N N . LYS A 1 85 ? 9.302 -6.220 -13.333 1.00 44.59 85 LYS A N 1
ATOM 646 C CA . LYS A 1 85 ? 7.955 -6.248 -13.861 1.00 44.59 85 LYS A CA 1
ATOM 647 C C . LYS A 1 85 ? 7.986 -7.418 -14.815 1.00 44.59 85 LYS A C 1
ATOM 649 O O . LYS A 1 85 ? 8.754 -7.438 -15.771 1.00 44.59 85 LYS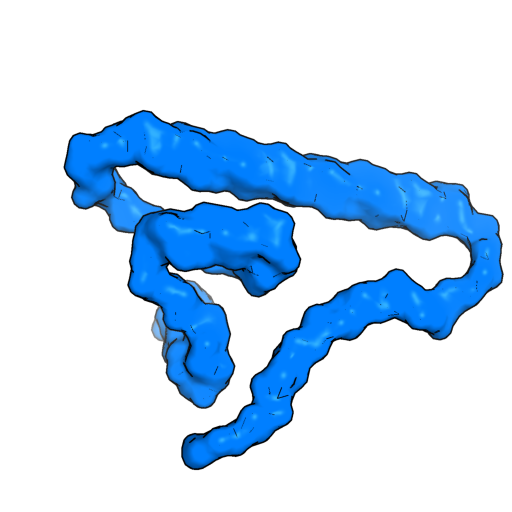 A O 1
ATOM 654 N N . ASN A 1 86 ? 7.281 -8.452 -14.400 1.00 36.69 86 ASN A N 1
ATOM 655 C CA . ASN A 1 86 ? 7.018 -9.617 -15.201 1.00 36.69 86 ASN A CA 1
ATOM 656 C C . ASN A 1 86 ? 6.151 -9.108 -16.352 1.00 36.69 86 ASN A C 1
ATOM 658 O O . ASN A 1 86 ? 4.943 -8.960 -16.203 1.00 36.69 86 ASN A O 1
ATOM 662 N N . ASP A 1 87 ? 6.796 -8.709 -17.442 1.00 45.03 87 ASP A N 1
ATOM 663 C CA . ASP A 1 87 ? 6.119 -8.527 -18.710 1.00 45.03 87 ASP A CA 1
ATOM 664 C C . ASP A 1 87 ? 5.694 -9.909 -19.226 1.00 45.03 87 ASP A C 1
ATOM 666 O O . ASP A 1 87 ? 6.474 -10.865 -19.167 1.00 45.03 87 ASP A O 1
ATOM 670 N N . THR A 1 88 ? 4.489 -9.937 -19.806 1.00 47.88 88 THR A N 1
ATOM 671 C CA . THR A 1 88 ? 3.858 -10.965 -20.664 1.00 47.88 88 THR A CA 1
ATOM 672 C C . THR A 1 88 ? 3.013 -12.061 -19.988 1.00 47.88 88 THR A C 1
ATOM 674 O O . THR A 1 88 ? 3.351 -12.525 -18.902 1.00 47.88 88 THR A O 1
ATOM 677 N N . PRO A 1 89 ? 2.008 -12.622 -20.694 1.00 53.91 89 PRO A N 1
ATOM 678 C CA . PRO A 1 89 ? 1.071 -11.983 -21.635 1.00 53.91 89 PRO A CA 1
ATOM 679 C C . PRO A 1 89 ? -0.387 -12.452 -21.426 1.00 53.91 89 PRO A C 1
ATOM 681 O O . PRO A 1 89 ? -0.621 -13.576 -20.985 1.00 53.91 89 PRO A O 1
ATOM 684 N N . SER A 1 90 ? -1.368 -11.642 -21.827 1.00 36.44 90 SER A N 1
ATOM 685 C CA . SER A 1 90 ? -2.659 -12.073 -22.406 1.00 36.44 90 SER A CA 1
ATOM 686 C C . SER A 1 90 ? -3.337 -10.878 -23.061 1.00 36.44 90 SER A C 1
ATOM 688 O O . SER A 1 90 ? -3.440 -9.836 -22.380 1.00 36.44 90 SER A O 1
#

InterPro domains:
  IPR004038 Ribosomal protein eL8/eL30/eS12/Gadd45 [PF01248] (8-54)
  IPR029064 Ribosomal protein eL30-like superfamily [G3DSA:3.30.1330.30] (1-55)
  IPR029064 Ribosomal protein eL30-like superfamily [SSF55315] (3-54)
  IPR047860 Small ribosomal subunit protein eS12, conserved site [PS01189] (3-21)

Radius of gyration: 16.23 Å; chains: 1; bounding box: 48×29×37 Å

Organism: Sorghum bicolor (NCBI:txid4558)

Secondary structure (DSSP, 8-state):
--HHHHHHHHHHTTT----SHHHHHHHHHTT--------S--S-HHHHHHHHHHHHHHHHHHHHHHHHHHHS--S-TT------------